Protein AF-A0A838P7T2-F1 (afdb_monomer)

Structure (mmCIF, N/CA/C/O backbone):
data_AF-A0A838P7T2-F1
#
_entry.id   AF-A0A838P7T2-F1
#
loop_
_atom_site.group_PDB
_atom_site.id
_atom_site.type_symbol
_atom_site.label_atom_id
_atom_site.label_alt_id
_atom_site.label_comp_id
_atom_site.label_asym_id
_atom_site.label_entity_id
_atom_site.label_seq_id
_atom_site.pdbx_PDB_ins_code
_atom_site.Cartn_x
_atom_site.Cartn_y
_atom_site.Cartn_z
_atom_site.occupancy
_atom_site.B_iso_or_equiv
_atom_site.auth_seq_id
_atom_site.auth_comp_id
_atom_site.auth_asym_id
_atom_site.auth_atom_id
_atom_site.pdbx_PDB_model_num
ATOM 1 N N . MET A 1 1 ? -11.109 10.311 3.856 1.00 86.31 1 MET A N 1
ATOM 2 C CA . MET A 1 1 ? -9.659 10.541 3.900 1.00 86.31 1 MET A CA 1
ATOM 3 C C . MET A 1 1 ? -8.937 9.260 3.540 1.00 86.31 1 MET A C 1
ATOM 5 O O . MET A 1 1 ? -9.199 8.249 4.190 1.00 86.31 1 MET A O 1
ATOM 9 N N . VAL A 1 2 ? -8.103 9.298 2.506 1.00 90.94 2 VAL A N 1
ATOM 10 C CA . VAL A 1 2 ? -7.195 8.206 2.121 1.00 90.94 2 VAL A CA 1
ATOM 11 C C . VAL A 1 2 ? -5.761 8.692 2.298 1.00 90.94 2 VAL A C 1
ATOM 13 O O . VAL A 1 2 ? -5.456 9.836 1.969 1.00 90.94 2 VAL A O 1
ATOM 16 N N . THR A 1 3 ? -4.888 7.842 2.831 1.00 93.88 3 THR A N 1
ATOM 17 C CA . THR A 1 3 ? -3.449 8.131 2.896 1.00 93.88 3 THR A CA 1
ATOM 18 C C . THR A 1 3 ? -2.740 7.322 1.831 1.00 93.88 3 THR A C 1
ATOM 20 O O . THR A 1 3 ? -2.894 6.110 1.779 1.00 93.88 3 THR A O 1
ATOM 23 N N . LEU A 1 4 ? -1.969 7.993 0.991 1.00 93.44 4 LEU A N 1
ATOM 24 C CA . LEU A 1 4 ? -1.147 7.405 -0.050 1.00 93.44 4 LEU A CA 1
ATOM 25 C C . LEU A 1 4 ? 0.302 7.539 0.393 1.00 93.44 4 LEU A C 1
ATOM 27 O O . LEU A 1 4 ? 0.759 8.644 0.673 1.00 93.44 4 LEU A O 1
ATOM 31 N N . TYR A 1 5 ? 1.010 6.428 0.464 1.00 94.56 5 TYR A N 1
ATOM 32 C CA . TYR A 1 5 ? 2.435 6.390 0.719 1.00 94.56 5 TYR A CA 1
ATOM 33 C C . TYR A 1 5 ? 3.159 5.867 -0.510 1.00 94.56 5 TYR A C 1
ATOM 35 O O . TYR A 1 5 ? 2.697 4.911 -1.132 1.00 94.56 5 TYR A O 1
ATOM 43 N N . SER A 1 6 ? 4.298 6.468 -0.830 1.00 93.88 6 SER A N 1
ATOM 44 C CA . SER A 1 6 ? 5.192 5.969 -1.869 1.00 93.88 6 SER A CA 1
ATOM 45 C C . SER A 1 6 ? 6.598 5.858 -1.307 1.00 93.88 6 SER A C 1
ATOM 47 O O . SER A 1 6 ? 7.163 6.868 -0.892 1.00 93.88 6 SER A O 1
ATOM 49 N N . ALA A 1 7 ? 7.158 4.647 -1.299 1.00 92.62 7 ALA A N 1
ATOM 50 C CA . ALA A 1 7 ? 8.561 4.444 -0.946 1.00 92.62 7 ALA A CA 1
ATOM 51 C C . ALA A 1 7 ? 9.490 5.069 -1.994 1.00 92.62 7 ALA A C 1
ATOM 53 O O . ALA A 1 7 ? 10.559 5.574 -1.658 1.00 92.62 7 ALA A O 1
ATOM 54 N N . GLU A 1 8 ? 9.062 5.079 -3.258 1.00 91.06 8 GLU A N 1
ATOM 55 C CA . GLU A 1 8 ? 9.809 5.673 -4.355 1.00 91.06 8 GLU A CA 1
ATOM 56 C C . GLU A 1 8 ? 9.132 6.950 -4.868 1.00 91.06 8 GLU A C 1
ATOM 58 O O . GLU A 1 8 ? 7.951 6.960 -5.232 1.00 91.06 8 GLU A O 1
ATOM 63 N N . THR A 1 9 ? 9.884 8.049 -4.936 1.00 86.25 9 THR A N 1
ATOM 64 C CA . THR A 1 9 ? 9.359 9.375 -5.304 1.00 86.25 9 THR A CA 1
ATOM 65 C C . THR A 1 9 ? 8.820 9.427 -6.736 1.00 86.25 9 THR A C 1
ATOM 67 O O . THR A 1 9 ? 7.852 10.139 -7.008 1.00 86.25 9 THR A O 1
ATOM 70 N N . HIS A 1 10 ? 9.360 8.617 -7.656 1.00 88.06 10 HIS A N 1
ATOM 71 C CA . HIS A 1 10 ? 8.894 8.553 -9.049 1.00 88.06 10 HIS A CA 1
ATOM 72 C C . HIS A 1 10 ? 7.486 7.972 -9.215 1.00 88.06 10 HIS A C 1
ATOM 74 O O . HIS A 1 10 ? 6.858 8.191 -10.253 1.00 88.06 10 HIS A O 1
ATOM 80 N N . ASN A 1 11 ? 6.964 7.258 -8.215 1.00 87.50 11 ASN A N 1
ATOM 81 C CA . ASN A 1 11 ? 5.617 6.687 -8.253 1.00 87.50 11 ASN A CA 1
ATOM 82 C C . ASN A 1 11 ? 4.540 7.679 -7.773 1.00 87.50 11 ASN A C 1
ATOM 84 O O . ASN A 1 11 ? 3.368 7.529 -8.128 1.00 87.50 11 ASN A O 1
ATOM 88 N N . VAL A 1 12 ? 4.918 8.752 -7.067 1.00 86.44 12 VAL A N 1
ATOM 89 C CA . VAL A 1 12 ? 3.982 9.757 -6.530 1.00 86.44 12 VAL A CA 1
ATOM 90 C C . VAL A 1 12 ? 3.085 10.389 -7.608 1.00 86.44 12 VAL A C 1
ATOM 92 O O . VAL A 1 12 ? 1.869 10.443 -7.394 1.00 86.44 12 VAL A O 1
ATOM 95 N N . PRO A 1 13 ? 3.593 10.836 -8.778 1.00 87.88 13 PRO A N 1
ATOM 96 C CA . PRO A 1 13 ? 2.736 11.401 -9.821 1.00 87.88 13 PRO A CA 1
ATOM 97 C C . PRO A 1 13 ? 1.721 10.391 -10.371 1.00 87.88 13 PRO A C 1
ATOM 99 O O . PRO A 1 13 ? 0.572 10.751 -10.622 1.00 87.88 13 PRO A O 1
ATOM 102 N N . LYS A 1 14 ? 2.116 9.117 -10.509 1.00 86.25 14 LYS A N 1
ATOM 103 C CA . LYS A 1 14 ? 1.231 8.044 -10.987 1.00 86.25 14 LYS A CA 1
ATOM 104 C C . LYS A 1 14 ? 0.118 7.756 -9.981 1.00 86.25 14 LYS A C 1
ATOM 106 O O . LYS A 1 14 ? -1.042 7.689 -10.369 1.00 86.25 14 LYS A O 1
ATOM 111 N N . LEU A 1 15 ? 0.451 7.671 -8.691 1.00 82.94 15 LEU A N 1
ATOM 112 C CA . LEU A 1 15 ? -0.534 7.486 -7.617 1.00 82.94 15 LEU A CA 1
ATOM 113 C C . LEU A 1 15 ? -1.517 8.660 -7.532 1.00 82.94 15 LEU A C 1
ATOM 115 O O . LEU A 1 15 ? -2.715 8.451 -7.354 1.00 82.94 15 LEU A O 1
ATOM 119 N N . ARG A 1 16 ? -1.027 9.897 -7.707 1.00 83.75 16 ARG A N 1
ATOM 120 C CA . ARG A 1 16 ? -1.873 11.102 -7.782 1.00 83.75 16 ARG A CA 1
ATOM 121 C C . ARG A 1 16 ? -2.872 11.022 -8.931 1.00 83.75 16 ARG A C 1
ATOM 123 O O . ARG A 1 16 ? -4.042 11.334 -8.730 1.00 83.75 16 ARG A O 1
ATOM 130 N N . ALA A 1 17 ? -2.403 10.618 -10.109 1.00 85.50 17 ALA A N 1
ATOM 131 C CA . ALA A 1 17 ? -3.220 10.525 -11.313 1.00 85.50 17 ALA A CA 1
ATOM 132 C C . ALA A 1 17 ? -4.225 9.363 -11.271 1.00 85.50 17 ALA A C 1
ATOM 134 O O . ALA A 1 17 ? -5.304 9.484 -11.838 1.00 85.50 17 ALA A O 1
ATOM 135 N N . ALA A 1 18 ? -3.894 8.259 -10.594 1.00 82.56 18 ALA A N 1
ATOM 136 C CA . ALA A 1 18 ? -4.748 7.074 -10.514 1.00 82.56 18 ALA A CA 1
ATOM 137 C C . ALA A 1 18 ? -5.987 7.264 -9.620 1.00 82.56 18 ALA A C 1
ATOM 139 O O . ALA A 1 18 ? -6.958 6.524 -9.756 1.00 82.56 18 ALA A O 1
ATOM 140 N N . LEU A 1 19 ? -5.967 8.242 -8.707 1.00 80.88 19 LEU A N 1
ATOM 141 C CA . LEU A 1 19 ? -7.044 8.482 -7.741 1.00 80.88 19 LEU A CA 1
ATOM 142 C C . LEU A 1 19 ? -7.546 9.934 -7.801 1.00 80.88 19 LEU A C 1
ATOM 144 O O . LEU A 1 19 ? -7.464 10.638 -6.790 1.00 80.88 19 LEU A O 1
ATOM 148 N N . PRO A 1 20 ? -8.045 10.421 -8.953 1.00 78.94 20 PRO A N 1
ATOM 149 C CA . PRO A 1 20 ? -8.405 11.827 -9.131 1.00 78.94 20 PRO A CA 1
ATOM 150 C C . PRO A 1 20 ? -9.544 12.254 -8.195 1.00 78.94 20 PRO A C 1
ATOM 152 O O . PRO A 1 20 ? -9.407 13.275 -7.526 1.00 78.94 20 PRO A O 1
ATOM 155 N N . ASP A 1 21 ? -10.571 11.415 -8.040 1.00 84.50 21 ASP A N 1
ATOM 156 C CA . ASP A 1 21 ? -11.822 11.745 -7.332 1.00 84.50 21 ASP A CA 1
ATOM 157 C C . ASP A 1 21 ? -11.814 11.412 -5.830 1.00 84.50 21 ASP A C 1
ATOM 159 O O . ASP A 1 21 ? -12.802 11.608 -5.119 1.00 84.50 21 ASP A O 1
ATOM 163 N N . VAL A 1 22 ? -10.708 10.867 -5.319 1.00 78.44 22 VAL A N 1
ATOM 164 C CA . VAL A 1 22 ? -10.593 10.506 -3.905 1.00 78.44 22 VAL A CA 1
ATOM 165 C C . VAL A 1 22 ? -10.103 11.711 -3.118 1.00 78.44 22 VAL A C 1
ATOM 167 O O . VAL A 1 22 ? -8.902 11.969 -3.082 1.00 78.44 22 VAL A O 1
ATOM 170 N N . ASP A 1 23 ? -11.022 12.397 -2.436 1.00 75.81 23 ASP A N 1
ATOM 171 C CA . ASP A 1 23 ? -10.697 13.460 -1.486 1.00 75.81 23 ASP A CA 1
ATOM 172 C C . ASP A 1 23 ? -11.412 13.310 -0.126 1.00 75.81 23 ASP A C 1
ATOM 174 O O . ASP A 1 23 ? -12.530 12.794 -0.038 1.00 75.81 23 ASP A O 1
ATOM 178 N N . PRO A 1 24 ? -10.769 13.727 0.984 1.00 71.00 24 PRO A N 1
ATOM 179 C CA . PRO A 1 24 ? -9.395 14.237 1.047 1.00 71.00 24 PRO A CA 1
ATOM 180 C C . PRO A 1 24 ? -8.352 13.110 0.905 1.00 71.00 24 PRO A C 1
ATOM 182 O O . PRO A 1 24 ? -8.516 12.045 1.513 1.00 71.00 24 PRO A O 1
ATOM 185 N N . LYS A 1 25 ? -7.270 13.344 0.149 1.00 82.00 25 LYS A N 1
ATOM 186 C CA . LYS A 1 25 ? -6.098 12.449 0.085 1.00 82.00 25 LYS A CA 1
ATOM 187 C C . LYS A 1 25 ? -4.849 13.105 0.674 1.00 82.00 25 LYS A C 1
ATOM 189 O O . LYS A 1 25 ? -4.538 14.253 0.374 1.00 82.00 25 LYS A O 1
ATOM 194 N N . ILE A 1 26 ? -4.123 12.367 1.506 1.00 88.81 26 ILE A N 1
ATOM 195 C CA . ILE A 1 26 ? -2.811 12.774 2.022 1.00 88.81 26 ILE A CA 1
ATOM 196 C C . ILE A 1 26 ? -1.766 11.954 1.293 1.00 88.81 26 ILE A C 1
ATOM 198 O O . ILE A 1 26 ? -1.875 10.733 1.264 1.00 88.81 26 ILE A O 1
ATOM 202 N N . ILE A 1 27 ? -0.761 12.611 0.726 1.00 87.75 27 ILE A N 1
ATOM 203 C CA . ILE A 1 27 ? 0.342 11.941 0.042 1.00 87.75 27 ILE A CA 1
ATOM 204 C C . ILE A 1 27 ? 1.591 12.118 0.884 1.00 87.75 27 ILE A C 1
ATOM 206 O O . ILE A 1 27 ? 2.027 13.239 1.131 1.00 87.75 27 ILE A O 1
ATOM 210 N N . ALA A 1 28 ? 2.108 10.992 1.348 1.00 89.06 28 ALA A N 1
ATOM 211 C CA . ALA A 1 28 ? 3.245 10.880 2.228 1.00 89.06 28 ALA A CA 1
ATOM 212 C C . ALA A 1 28 ? 4.420 10.262 1.467 1.00 89.06 28 ALA A C 1
ATOM 214 O O . ALA A 1 28 ? 4.315 9.167 0.917 1.00 89.06 28 ALA A O 1
ATOM 215 N N . GLU A 1 29 ? 5.545 10.963 1.464 1.00 88.75 29 GLU A N 1
ATOM 216 C CA . GLU A 1 29 ? 6.837 10.430 1.011 1.00 88.75 29 GLU A CA 1
ATOM 217 C C . GLU A 1 29 ? 7.671 9.946 2.210 1.00 88.75 29 GLU A C 1
ATOM 219 O O . GLU A 1 29 ? 8.504 9.053 2.087 1.00 88.75 29 GLU A O 1
ATOM 224 N N . ASP A 1 30 ? 7.373 10.465 3.406 1.00 91.38 30 ASP A N 1
ATOM 225 C CA . ASP A 1 30 ? 7.892 9.971 4.677 1.00 91.38 30 ASP A CA 1
ATOM 226 C C . ASP A 1 30 ? 6.834 9.118 5.389 1.00 91.38 30 ASP A C 1
ATOM 228 O O . ASP A 1 30 ? 5.689 9.531 5.597 1.00 91.38 30 ASP A O 1
ATOM 232 N N . TRP A 1 31 ? 7.239 7.922 5.806 1.00 94.06 31 TRP A N 1
ATOM 233 C CA . TRP A 1 31 ? 6.401 7.006 6.567 1.00 94.06 31 TRP A CA 1
ATOM 234 C C . TRP A 1 31 ? 5.931 7.592 7.906 1.00 94.06 31 TRP A C 1
ATOM 236 O O . TRP A 1 31 ? 4.847 7.245 8.368 1.00 94.06 31 TRP A O 1
ATOM 246 N N . SER A 1 32 ? 6.689 8.507 8.521 1.00 93.88 32 SER A N 1
ATOM 247 C CA . SER A 1 32 ? 6.276 9.164 9.773 1.00 93.88 32 SER A CA 1
ATOM 248 C C . SER A 1 32 ? 4.911 9.861 9.645 1.00 93.88 32 SER A C 1
ATOM 250 O O . SER A 1 32 ? 4.089 9.821 10.563 1.00 93.88 32 SER A O 1
ATOM 252 N N . VAL A 1 33 ? 4.613 10.411 8.462 1.00 94.12 33 VAL A N 1
ATOM 253 C CA . VAL A 1 33 ? 3.317 11.021 8.153 1.00 94.12 33 VAL A CA 1
ATOM 254 C C . VAL A 1 33 ? 2.221 9.960 8.173 1.00 94.12 33 VAL A C 1
ATOM 256 O O . VAL A 1 33 ? 1.175 10.178 8.779 1.00 94.12 33 VAL A O 1
ATOM 259 N N . VAL A 1 34 ? 2.464 8.790 7.577 1.00 94.44 34 VAL A N 1
ATOM 260 C CA . VAL A 1 34 ? 1.522 7.656 7.572 1.00 94.44 34 VAL A CA 1
ATOM 261 C C . VAL A 1 34 ? 1.232 7.180 8.990 1.00 94.44 34 VAL A C 1
ATOM 263 O O . VAL A 1 34 ? 0.077 6.929 9.323 1.00 94.44 34 VAL A O 1
ATOM 266 N N . GLU A 1 35 ? 2.247 7.097 9.847 1.00 94.94 35 GLU A N 1
ATOM 267 C CA . GLU A 1 35 ? 2.063 6.707 11.250 1.00 94.94 35 GLU A CA 1
ATOM 268 C C . GLU A 1 35 ? 1.188 7.700 12.011 1.00 94.94 35 GLU A C 1
ATOM 270 O O . GLU A 1 35 ? 0.400 7.291 12.865 1.00 94.94 35 GLU A O 1
ATOM 275 N N . HIS A 1 36 ? 1.291 8.984 11.670 1.00 94.69 36 HIS A N 1
ATOM 276 C CA . HIS A 1 36 ? 0.504 10.040 12.287 1.00 94.69 36 HIS A CA 1
ATOM 277 C C . HIS A 1 36 ? -0.949 10.072 11.783 1.00 94.69 36 HIS A C 1
ATOM 279 O O . HIS A 1 36 ? -1.880 10.084 12.588 1.00 94.69 36 HIS A O 1
ATOM 285 N N . VAL A 1 37 ? -1.166 10.066 10.461 1.00 94.31 37 VAL A N 1
ATOM 286 C CA . VAL A 1 37 ? -2.503 10.285 9.865 1.00 94.31 37 VAL A CA 1
ATOM 287 C C . VAL A 1 37 ? -3.247 8.991 9.527 1.00 94.31 37 VAL A C 1
ATOM 289 O O . VAL A 1 37 ? -4.478 8.960 9.509 1.00 94.31 37 VAL A O 1
ATOM 292 N N . GLY A 1 38 ? -2.521 7.899 9.286 1.00 91.81 38 GLY A N 1
ATOM 293 C CA . GLY A 1 38 ? -3.062 6.595 8.900 1.00 91.81 38 GLY A CA 1
ATOM 294 C C . GLY A 1 38 ? -4.115 6.035 9.865 1.00 91.81 38 GLY A C 1
ATOM 295 O O . GLY A 1 38 ? -5.133 5.526 9.389 1.00 91.81 38 GLY A O 1
ATOM 296 N N . PRO A 1 39 ? -3.978 6.176 11.201 1.00 93.50 39 PRO A N 1
ATOM 297 C CA . PRO A 1 39 ? -5.003 5.736 12.150 1.00 93.50 39 PRO A CA 1
ATOM 298 C C . PRO A 1 39 ? -6.358 6.442 11.997 1.00 93.50 39 PRO A C 1
ATOM 300 O O . PRO A 1 39 ? -7.361 5.938 12.507 1.00 93.50 39 PRO A O 1
ATOM 303 N N . GLN A 1 40 ? -6.413 7.585 11.311 1.00 92.56 40 GLN A N 1
ATOM 304 C CA . GLN A 1 40 ? -7.638 8.340 11.025 1.00 92.56 40 GLN A CA 1
ATOM 305 C C . GLN A 1 40 ? -8.150 8.117 9.593 1.00 92.56 40 GLN A C 1
ATOM 307 O O . GLN A 1 40 ? -9.280 8.488 9.266 1.00 92.56 40 GLN A O 1
ATOM 312 N N . SER A 1 41 ? -7.341 7.498 8.736 1.00 92.44 41 SER A N 1
ATOM 313 C CA . SER A 1 41 ? -7.687 7.245 7.343 1.00 92.44 41 SER A CA 1
ATOM 314 C C . SER A 1 41 ? -8.678 6.097 7.195 1.00 92.44 41 SER A C 1
ATOM 316 O O . SER A 1 41 ? -8.677 5.120 7.945 1.00 92.44 41 SER A O 1
ATOM 318 N N . ARG A 1 42 ? -9.551 6.220 6.191 1.00 91.50 42 ARG A N 1
ATOM 319 C CA . ARG A 1 42 ? -10.493 5.157 5.815 1.00 91.50 42 ARG A CA 1
ATOM 320 C C . ARG A 1 42 ? -9.784 4.007 5.114 1.00 91.50 42 ARG A C 1
ATOM 322 O O . ARG A 1 42 ? -10.229 2.877 5.233 1.00 91.50 42 ARG A O 1
ATOM 329 N N . CYS A 1 43 ? -8.714 4.319 4.390 1.00 91.62 43 CYS A N 1
ATOM 330 C CA . CYS A 1 43 ? -7.860 3.379 3.686 1.00 91.62 43 CYS A CA 1
ATOM 331 C C . CYS A 1 43 ? -6.459 3.980 3.566 1.00 91.62 43 CYS A C 1
ATOM 333 O O . CYS A 1 43 ? -6.306 5.207 3.491 1.00 91.62 43 CYS A O 1
ATOM 335 N N . ILE A 1 44 ? -5.456 3.114 3.574 1.00 94.25 44 ILE A N 1
ATOM 336 C CA . ILE A 1 44 ? -4.063 3.472 3.347 1.00 94.25 44 ILE A CA 1
ATOM 337 C C . ILE A 1 44 ? -3.602 2.696 2.117 1.00 94.25 44 ILE A C 1
ATOM 339 O O . ILE A 1 44 ? -3.746 1.481 2.065 1.00 94.25 44 ILE A O 1
ATOM 343 N N . VAL A 1 45 ? -3.050 3.388 1.132 1.00 93.81 45 VAL A N 1
ATOM 344 C CA . VAL A 1 45 ? -2.423 2.769 -0.035 1.00 93.81 45 VAL A CA 1
ATOM 345 C C . VAL A 1 45 ? -0.926 2.956 0.110 1.00 93.81 45 VAL A C 1
ATOM 347 O O . VAL A 1 45 ? -0.461 4.075 0.309 1.00 93.81 45 VAL A O 1
ATOM 350 N N . VAL A 1 46 ? -0.176 1.869 0.037 1.00 94.75 46 VAL A N 1
ATOM 351 C CA . VAL A 1 46 ? 1.275 1.852 0.202 1.00 94.75 46 VAL A CA 1
ATOM 352 C C . VAL A 1 46 ? 1.881 1.344 -1.091 1.00 94.75 46 VAL A C 1
ATOM 354 O O . VAL A 1 46 ? 1.669 0.196 -1.450 1.00 94.75 46 VAL A O 1
ATOM 357 N N . SER A 1 47 ? 2.624 2.194 -1.790 1.00 94.81 47 SER A N 1
ATOM 358 C CA . SER A 1 47 ? 3.381 1.819 -2.980 1.00 94.81 47 SER A CA 1
ATOM 359 C C . SER A 1 47 ? 4.818 1.498 -2.604 1.00 94.81 47 SER A C 1
ATOM 361 O O . SER A 1 47 ? 5.513 2.351 -2.048 1.00 94.81 47 SER A O 1
ATOM 363 N N . ILE A 1 48 ? 5.247 0.275 -2.907 1.00 94.38 48 ILE A N 1
ATOM 364 C CA . ILE A 1 48 ? 6.620 -0.203 -2.725 1.00 94.38 48 ILE A CA 1
ATOM 365 C C . ILE A 1 48 ? 6.977 -1.056 -3.941 1.00 94.38 48 ILE A C 1
ATOM 367 O O . ILE A 1 48 ? 6.378 -2.111 -4.153 1.00 94.38 48 ILE A O 1
ATOM 371 N N . GLU A 1 49 ? 7.958 -0.633 -4.733 1.00 93.94 49 G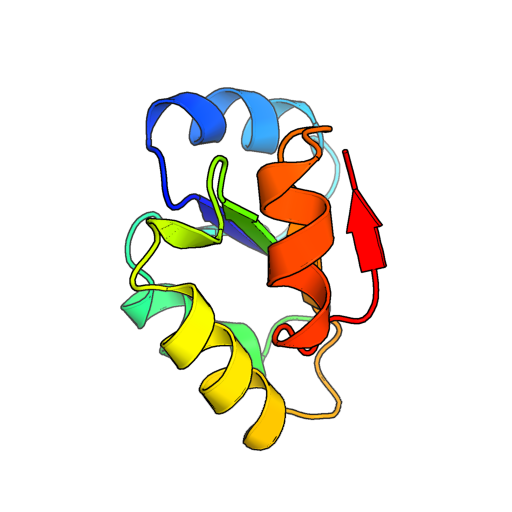LU A N 1
ATOM 372 C CA . GLU A 1 49 ? 8.315 -1.341 -5.967 1.00 93.94 49 GLU A CA 1
ATOM 373 C C . GLU A 1 49 ? 8.977 -2.695 -5.674 1.00 93.94 49 GLU A C 1
ATOM 375 O O . GLU A 1 49 ? 8.629 -3.696 -6.303 1.00 93.94 49 GLU A O 1
ATOM 380 N N . TRP A 1 50 ? 9.869 -2.737 -4.678 1.00 93.56 50 TRP A N 1
ATOM 381 C CA . TRP A 1 50 ? 10.642 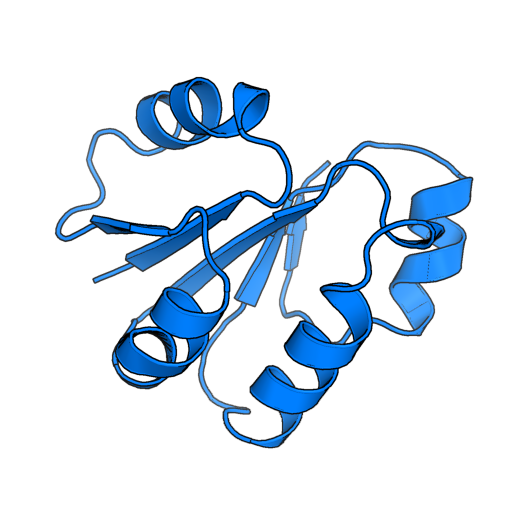-3.925 -4.303 1.00 93.56 50 TRP A CA 1
ATOM 382 C C . TRP A 1 50 ? 10.547 -4.204 -2.804 1.00 93.56 50 TRP A C 1
ATOM 384 O O . TRP A 1 50 ? 11.192 -3.550 -1.982 1.00 93.56 50 TRP A O 1
ATOM 394 N N . LEU A 1 51 ? 9.744 -5.203 -2.432 1.00 93.00 51 LEU A N 1
ATOM 395 C CA . LEU A 1 51 ? 9.433 -5.501 -1.031 1.00 93.00 51 LEU A CA 1
ATOM 396 C C . LEU A 1 51 ? 10.664 -5.960 -0.246 1.00 93.00 51 LEU A C 1
ATOM 398 O O . LEU A 1 51 ? 10.883 -5.514 0.876 1.00 93.00 51 LEU A O 1
ATOM 402 N N . HIS A 1 52 ? 11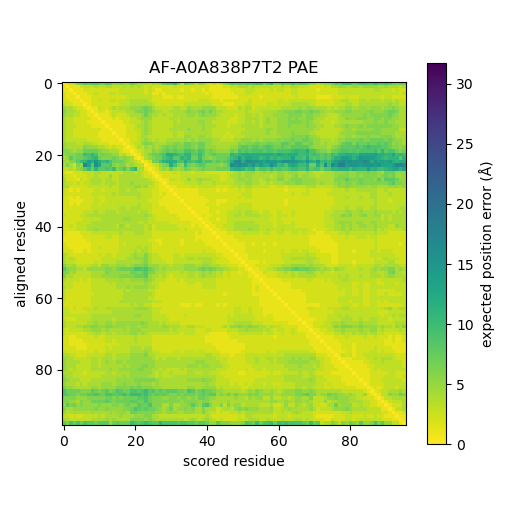.493 -6.818 -0.841 1.00 89.25 52 HIS A N 1
ATOM 403 C CA . HIS A 1 52 ? 12.670 -7.387 -0.179 1.00 89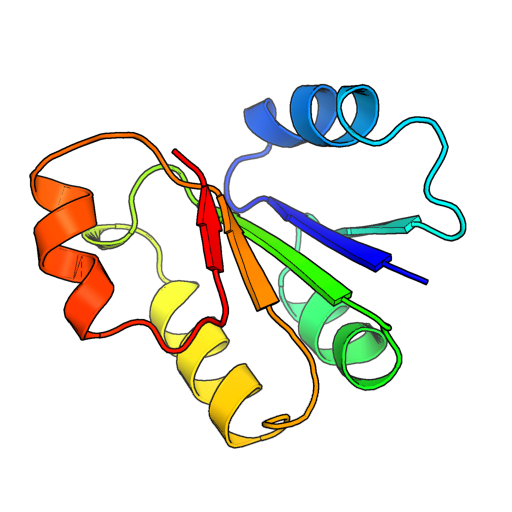.25 52 HIS A CA 1
ATOM 404 C C . HIS A 1 52 ? 13.741 -6.338 0.170 1.00 89.25 52 HIS A C 1
ATOM 406 O O . HIS A 1 52 ? 14.505 -6.532 1.112 1.00 89.25 52 HIS A O 1
ATOM 412 N N . ALA A 1 53 ? 13.802 -5.238 -0.585 1.00 88.38 53 ALA A N 1
ATOM 413 C CA . ALA A 1 53 ? 14.786 -4.174 -0.408 1.00 88.38 53 ALA A CA 1
ATOM 414 C C . ALA A 1 53 ? 14.254 -3.006 0.437 1.00 88.38 53 ALA A C 1
ATOM 416 O O . ALA A 1 53 ? 15.026 -2.134 0.840 1.00 88.38 53 ALA A O 1
ATOM 417 N N . SER A 1 54 ? 12.944 -2.961 0.701 1.00 90.31 54 SER A N 1
ATOM 418 C CA . SER A 1 54 ? 12.320 -1.811 1.344 1.00 90.31 54 SER A CA 1
ATOM 419 C C . SER A 1 54 ? 12.308 -1.945 2.872 1.00 90.31 54 SER A C 1
ATOM 421 O O . SER A 1 54 ? 11.635 -2.828 3.414 1.00 90.31 54 SER A O 1
ATOM 423 N N . PRO A 1 55 ? 12.951 -1.021 3.614 1.00 87.88 55 PRO A N 1
ATOM 424 C CA . PRO A 1 55 ? 12.916 -1.024 5.080 1.00 87.88 55 PRO A CA 1
ATOM 425 C C . PRO A 1 55 ? 11.511 -0.736 5.636 1.00 87.88 55 PRO A C 1
ATOM 427 O O . PRO A 1 55 ? 11.246 -0.930 6.824 1.00 87.88 55 PRO A O 1
ATOM 430 N N . ILE A 1 56 ? 10.591 -0.274 4.786 1.00 91.75 56 ILE A N 1
ATOM 431 C CA . ILE A 1 56 ? 9.223 0.072 5.163 1.00 91.75 56 ILE A CA 1
ATOM 432 C C . ILE A 1 56 ? 8.374 -1.164 5.433 1.00 91.75 56 ILE A C 1
ATOM 434 O O . ILE A 1 56 ? 7.446 -1.078 6.230 1.00 91.75 56 ILE A O 1
ATOM 438 N N . VAL A 1 57 ? 8.701 -2.324 4.858 1.00 91.62 57 VAL A N 1
ATOM 439 C CA . VAL A 1 57 ? 7.894 -3.543 5.028 1.00 91.62 57 VAL A CA 1
ATOM 440 C C . VAL A 1 57 ? 7.744 -3.926 6.505 1.00 91.62 57 VAL A C 1
ATOM 442 O O . VAL A 1 57 ? 6.635 -4.196 6.968 1.00 91.62 57 VAL A O 1
ATOM 445 N N . ALA A 1 58 ? 8.827 -3.854 7.283 1.00 90.06 58 ALA A N 1
ATOM 446 C CA . ALA A 1 58 ? 8.778 -4.126 8.719 1.00 90.06 58 ALA A CA 1
ATOM 447 C C . ALA A 1 58 ? 7.878 -3.124 9.470 1.00 90.06 58 ALA A C 1
ATOM 449 O O . ALA A 1 58 ? 7.054 -3.522 10.300 1.00 90.06 58 ALA A O 1
ATOM 450 N N . ARG A 1 59 ? 7.990 -1.830 9.136 1.00 93.12 59 ARG A N 1
ATOM 451 C CA . ARG A 1 59 ? 7.182 -0.755 9.737 1.00 93.12 59 ARG A CA 1
ATOM 452 C C . ARG A 1 59 ? 5.708 -0.873 9.361 1.00 93.12 59 ARG A C 1
ATOM 454 O O . ARG A 1 59 ? 4.849 -0.664 10.211 1.00 93.12 59 ARG A O 1
ATOM 461 N N . LEU A 1 60 ? 5.411 -1.264 8.124 1.00 93.12 60 LEU A N 1
ATOM 462 C CA . LEU A 1 60 ? 4.064 -1.553 7.642 1.00 93.12 60 LEU A CA 1
ATOM 463 C C . LEU A 1 60 ? 3.430 -2.692 8.449 1.00 93.12 60 LEU A C 1
ATOM 465 O O . LEU A 1 60 ? 2.336 -2.526 8.992 1.00 93.12 60 LEU A O 1
ATOM 469 N N . SER A 1 61 ? 4.134 -3.814 8.607 1.00 91.12 61 SER A N 1
ATOM 470 C CA . SER A 1 61 ? 3.645 -4.952 9.393 1.00 91.12 61 SER A CA 1
ATOM 471 C C . SER A 1 61 ? 3.452 -4.603 10.876 1.00 91.12 61 SER A C 1
ATOM 473 O O . SER A 1 61 ? 2.511 -5.075 11.517 1.00 91.12 61 SER A O 1
ATOM 475 N N . GLU A 1 62 ? 4.300 -3.754 11.460 1.00 92.50 62 GLU A N 1
ATOM 476 C CA . GLU A 1 62 ? 4.093 -3.234 12.817 1.00 92.50 62 GLU A CA 1
ATOM 477 C C . GLU A 1 62 ? 2.896 -2.280 12.914 1.00 92.50 62 GLU A C 1
ATOM 479 O O . GLU A 1 62 ? 2.060 -2.415 13.812 1.00 92.50 62 GLU A O 1
ATOM 484 N N . PHE A 1 63 ? 2.777 -1.335 11.982 1.00 93.25 63 PHE A N 1
ATOM 485 C CA . PHE A 1 63 ? 1.655 -0.408 11.914 1.00 93.25 63 PHE A CA 1
ATOM 486 C C . PHE A 1 63 ? 0.322 -1.160 11.842 1.00 93.25 63 PHE A C 1
ATOM 488 O O . PHE A 1 63 ? -0.617 -0.819 12.562 1.00 93.25 63 PHE A O 1
ATOM 495 N N . ARG A 1 64 ? 0.258 -2.220 11.032 1.00 92.69 64 ARG A N 1
ATOM 496 C CA . ARG A 1 64 ? -0.915 -3.090 10.872 1.00 92.69 64 ARG A CA 1
ATOM 497 C C . ARG A 1 64 ? -1.284 -3.836 12.141 1.00 92.69 64 ARG A C 1
ATOM 499 O O . ARG A 1 64 ? -2.454 -3.849 12.512 1.00 92.69 64 ARG A O 1
ATOM 506 N N . ARG A 1 65 ? -0.295 -4.372 12.860 1.00 92.06 65 ARG A N 1
ATOM 507 C CA . ARG A 1 65 ? -0.517 -4.984 14.180 1.00 92.06 65 ARG A CA 1
ATOM 508 C C . ARG A 1 65 ? -1.121 -3.993 15.178 1.00 92.06 65 ARG A C 1
ATOM 510 O O . ARG A 1 65 ? -2.004 -4.371 15.941 1.00 92.06 65 ARG A O 1
ATOM 517 N N . ARG A 1 66 ? -0.690 -2.726 15.150 1.00 94.00 66 ARG A N 1
ATOM 518 C CA . ARG A 1 66 ? -1.239 -1.656 16.007 1.00 94.00 66 ARG A CA 1
ATOM 519 C C . ARG A 1 66 ? -2.600 -1.130 15.533 1.00 94.00 66 ARG A C 1
ATOM 521 O O . ARG A 1 66 ? -3.380 -0.653 16.351 1.00 94.00 66 ARG A O 1
ATOM 528 N N . ASN A 1 67 ? -2.900 -1.227 14.238 1.00 93.06 67 ASN A N 1
ATOM 529 C CA . ASN A 1 67 ? -4.096 -0.661 13.610 1.00 93.06 67 ASN A CA 1
ATOM 530 C C . ASN A 1 67 ? -4.875 -1.704 12.780 1.00 93.06 67 ASN A C 1
ATOM 532 O O . ASN A 1 67 ? -5.122 -1.478 11.593 1.00 93.06 67 ASN A O 1
ATOM 536 N N . PRO A 1 68 ? -5.330 -2.824 13.374 1.00 91.44 68 PRO A N 1
ATOM 537 C CA . PRO A 1 68 ? -5.865 -3.963 12.619 1.00 91.44 68 PRO A CA 1
ATOM 538 C C . PRO A 1 68 ? -7.133 -3.640 11.815 1.00 91.44 68 PRO A C 1
ATOM 540 O O . PRO A 1 68 ? -7.424 -4.292 10.821 1.00 91.44 68 PRO A O 1
ATOM 543 N N . ARG A 1 69 ? -7.891 -2.610 12.216 1.00 91.12 69 ARG A N 1
ATOM 544 C CA . ARG A 1 69 ? -9.140 -2.190 11.551 1.00 91.12 69 ARG A CA 1
ATOM 545 C C . ARG A 1 69 ? -8.936 -1.188 10.409 1.00 91.12 69 ARG A C 1
ATOM 547 O O . ARG A 1 69 ? -9.922 -0.688 9.872 1.00 91.12 69 ARG A O 1
ATOM 554 N N . ARG A 1 70 ? -7.693 -0.810 10.095 1.00 91.12 70 ARG A N 1
ATOM 555 C CA . ARG A 1 70 ? -7.393 0.168 9.038 1.00 91.12 70 ARG A CA 1
ATOM 556 C C . ARG A 1 70 ? -6.976 -0.564 7.772 1.00 91.12 70 ARG A C 1
ATOM 558 O O . ARG A 1 70 ? -5.866 -1.088 7.776 1.00 91.12 70 ARG A O 1
ATOM 565 N N . PRO A 1 71 ? -7.821 -0.611 6.728 1.00 92.81 71 PRO A N 1
ATOM 566 C CA . PRO A 1 71 ? -7.496 -1.375 5.541 1.00 92.81 71 PRO A CA 1
ATOM 567 C C . PRO A 1 71 ? -6.287 -0.763 4.843 1.00 92.81 71 PRO A C 1
ATOM 569 O O . PRO A 1 71 ? -6.220 0.459 4.652 1.00 92.81 71 PRO A O 1
ATOM 572 N N . VAL A 1 72 ? -5.342 -1.621 4.484 1.00 94.94 72 VAL A N 1
ATOM 573 C CA . VAL A 1 72 ? -4.127 -1.266 3.772 1.00 94.94 72 VAL A CA 1
ATOM 574 C C . VAL A 1 72 ? -4.051 -2.038 2.468 1.00 94.94 72 VAL A C 1
ATOM 576 O O . VAL A 1 72 ? -4.113 -3.264 2.450 1.00 94.94 72 VAL A O 1
ATOM 579 N N . VAL A 1 73 ? -3.892 -1.289 1.384 1.00 94.19 73 VAL A N 1
ATOM 580 C CA . VAL A 1 73 ? -3.661 -1.806 0.039 1.00 94.19 73 VAL A CA 1
ATOM 581 C C . VAL A 1 73 ? -2.186 -1.629 -0.283 1.00 94.19 73 VAL A C 1
ATOM 583 O O . VAL A 1 73 ? -1.662 -0.517 -0.202 1.00 94.19 73 VAL A O 1
ATOM 586 N N . LEU A 1 74 ? -1.514 -2.714 -0.645 1.00 95.19 74 LEU A N 1
ATOM 587 C CA . LEU A 1 74 ? -0.141 -2.687 -1.126 1.00 95.19 74 LEU A CA 1
ATOM 588 C C . LEU A 1 74 ? -0.142 -2.628 -2.650 1.00 95.19 74 LEU A C 1
ATOM 590 O O . LEU A 1 74 ? -0.654 -3.528 -3.305 1.00 95.19 74 LEU A O 1
ATOM 594 N N . VAL A 1 75 ? 0.466 -1.594 -3.211 1.00 94.06 75 VAL A N 1
ATOM 595 C CA . VAL A 1 75 ? 0.780 -1.507 -4.635 1.00 94.06 75 VAL A CA 1
ATOM 596 C C . VAL A 1 75 ? 2.243 -1.887 -4.792 1.00 94.06 75 VAL A C 1
ATOM 598 O O . VAL A 1 75 ? 3.121 -1.272 -4.186 1.00 94.06 75 VAL A O 1
ATOM 601 N N . THR A 1 76 ? 2.514 -2.922 -5.572 1.00 94.62 76 THR A N 1
ATOM 602 C CA . THR A 1 76 ? 3.875 -3.392 -5.822 1.00 94.62 76 THR A CA 1
ATOM 603 C C . THR A 1 76 ? 4.024 -3.837 -7.266 1.00 94.62 76 THR A C 1
ATOM 605 O O . THR A 1 76 ? 3.074 -3.791 -8.035 1.00 94.62 76 THR A O 1
ATOM 608 N N . ARG A 1 77 ? 5.229 -4.224 -7.671 1.00 93.38 77 ARG A N 1
ATOM 609 C CA . ARG A 1 77 ? 5.485 -4.700 -9.029 1.00 93.38 77 ARG A CA 1
ATOM 610 C C . ARG A 1 77 ? 5.159 -6.187 -9.152 1.00 93.38 77 ARG A C 1
ATOM 612 O O . ARG A 1 77 ? 5.568 -6.961 -8.282 1.00 93.38 77 ARG A O 1
ATOM 619 N N . LEU A 1 78 ? 4.519 -6.593 -10.257 1.00 93.56 78 LEU A N 1
ATOM 620 C CA . LEU A 1 78 ? 4.388 -8.005 -10.649 1.00 93.56 78 LEU A CA 1
ATOM 621 C C . LEU A 1 78 ? 5.756 -8.635 -10.912 1.00 93.56 78 LEU A C 1
ATOM 623 O O . LEU A 1 78 ? 6.284 -8.572 -12.021 1.00 93.56 78 LEU A O 1
ATOM 627 N N . ASP A 1 79 ? 6.322 -9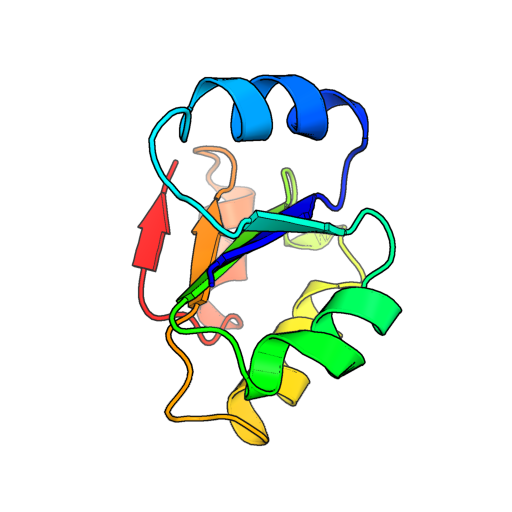.235 -9.870 1.00 94.69 79 ASP A N 1
ATOM 628 C CA . ASP A 1 79 ? 7.627 -9.877 -9.912 1.00 94.69 79 ASP A CA 1
ATOM 629 C C . ASP A 1 79 ? 7.690 -11.095 -8.963 1.00 94.69 79 ASP A C 1
ATOM 631 O O . ASP A 1 79 ? 7.164 -11.030 -7.842 1.00 94.69 79 ASP A O 1
ATOM 635 N N . PRO A 1 80 ? 8.330 -12.213 -9.369 1.00 92.94 80 PRO A N 1
ATOM 636 C CA . PRO A 1 80 ? 8.487 -13.395 -8.523 1.00 92.94 80 PRO A CA 1
ATOM 637 C C . PRO A 1 80 ? 9.175 -13.139 -7.176 1.00 92.94 80 PRO A C 1
ATOM 639 O O . PRO A 1 80 ? 8.862 -13.823 -6.200 1.00 92.94 80 PRO A O 1
ATOM 642 N N . GLU A 1 81 ? 10.111 -12.194 -7.089 1.00 91.88 81 GLU A N 1
ATOM 643 C CA . GLU A 1 81 ? 10.775 -11.861 -5.827 1.00 91.88 81 GLU A CA 1
ATOM 644 C C . GLU A 1 81 ? 9.816 -11.175 -4.856 1.00 91.88 81 GLU A C 1
ATOM 646 O O . GLU A 1 81 ? 9.737 -11.574 -3.693 1.00 91.88 81 GLU A O 1
ATOM 651 N N . ASN A 1 82 ? 9.008 -10.230 -5.343 1.00 93.31 82 ASN A N 1
ATOM 652 C CA . ASN A 1 82 ? 7.952 -9.613 -4.542 1.00 93.31 82 ASN A CA 1
ATOM 653 C C . ASN A 1 82 ? 6.931 -10.653 -4.077 1.00 93.31 82 ASN A C 1
ATOM 655 O O . ASN A 1 82 ? 6.587 -10.685 -2.897 1.00 93.31 82 ASN A O 1
ATOM 659 N N . ALA A 1 83 ? 6.514 -11.565 -4.962 1.00 90.94 83 ALA A N 1
ATOM 660 C CA . ALA A 1 83 ? 5.585 -12.636 -4.606 1.00 90.94 83 ALA A CA 1
ATOM 661 C C . ALA A 1 83 ? 6.101 -13.506 -3.446 1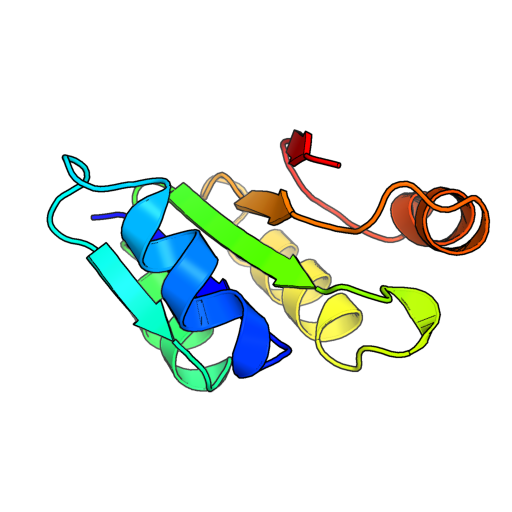.00 90.94 83 ALA A C 1
ATOM 663 O O . ALA A 1 83 ? 5.334 -13.870 -2.555 1.00 90.94 83 ALA A O 1
ATOM 664 N N . ARG A 1 84 ? 7.409 -13.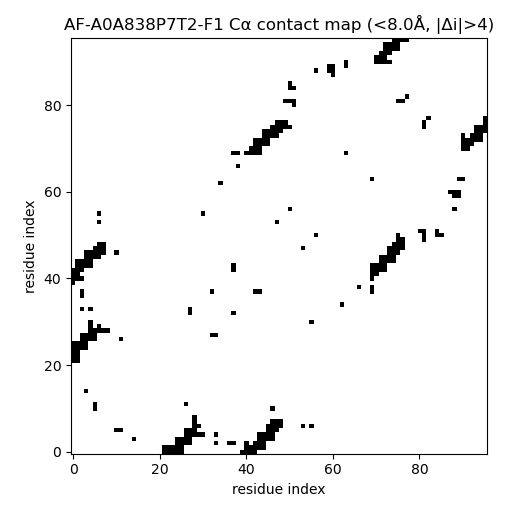801 -3.408 1.00 91.56 84 ARG A N 1
ATOM 665 C CA . ARG A 1 84 ? 8.030 -14.540 -2.294 1.00 91.56 84 ARG A CA 1
ATOM 666 C C . ARG A 1 84 ? 8.041 -13.744 -0.990 1.00 91.56 84 ARG A C 1
ATOM 668 O O . ARG A 1 84 ? 7.925 -14.354 0.072 1.00 91.56 84 ARG A O 1
ATOM 675 N N . SER A 1 85 ? 8.190 -12.423 -1.064 1.00 90.00 85 SER A N 1
ATOM 676 C CA . SER A 1 85 ? 8.202 -11.528 0.099 1.00 90.00 85 SER A CA 1
ATOM 677 C C . SER A 1 85 ? 6.810 -11.238 0.667 1.00 90.00 85 SER A C 1
ATOM 679 O O . SER A 1 85 ? 6.703 -10.904 1.843 1.00 90.00 85 SER A O 1
ATOM 681 N N . LEU A 1 86 ? 5.735 -11.400 -0.114 1.00 89.31 86 LEU A N 1
ATOM 682 C CA . LEU A 1 86 ? 4.363 -11.111 0.334 1.00 89.31 86 LEU A CA 1
ATOM 683 C C . LEU A 1 86 ? 3.904 -11.938 1.537 1.00 89.31 86 LEU A C 1
ATOM 685 O O . LEU A 1 86 ? 3.078 -11.465 2.312 1.00 89.31 86 LEU A O 1
ATOM 689 N N . LYS A 1 87 ? 4.447 -13.146 1.725 1.00 84.25 87 LYS A N 1
ATOM 690 C CA . LYS A 1 87 ? 4.113 -14.019 2.866 1.00 84.25 87 LYS A CA 1
ATOM 691 C C . LYS A 1 87 ? 4.343 -13.349 4.231 1.00 84.25 87 LYS A C 1
ATOM 693 O O . LYS A 1 87 ? 3.722 -13.745 5.212 1.00 84.25 87 LYS A O 1
ATOM 698 N N . ASP A 1 88 ? 5.220 -12.345 4.276 1.00 79.00 88 ASP A N 1
ATOM 699 C CA . ASP A 1 88 ? 5.626 -11.636 5.490 1.00 79.00 88 ASP A CA 1
ATOM 700 C C . ASP A 1 88 ? 4.920 -10.266 5.639 1.00 79.00 88 ASP A C 1
ATOM 702 O O . ASP A 1 88 ? 5.212 -9.499 6.565 1.00 79.00 88 ASP A O 1
ATOM 706 N N . VAL A 1 89 ? 3.978 -9.942 4.740 1.00 85.06 89 VAL A N 1
ATOM 707 C CA . VAL A 1 89 ? 3.294 -8.643 4.677 1.00 85.06 89 VAL A CA 1
ATOM 708 C C . VAL A 1 89 ? 1.820 -8.771 5.060 1.00 85.06 89 VAL A C 1
ATOM 710 O O . VAL A 1 89 ? 1.059 -9.518 4.453 1.00 85.06 89 VAL A O 1
ATOM 713 N N . LEU A 1 90 ? 1.393 -8.001 6.064 1.00 84.81 90 LEU A N 1
ATOM 714 C CA . LEU A 1 90 ? 0.018 -8.030 6.577 1.00 84.81 90 LEU A CA 1
ATOM 715 C C . LEU A 1 90 ? -0.856 -6.941 5.945 1.00 84.81 90 LEU A C 1
ATOM 717 O O . LEU A 1 90 ? -1.067 -5.891 6.549 1.00 84.81 90 LEU A O 1
ATOM 721 N N . VAL A 1 91 ? -1.406 -7.191 4.760 1.00 88.38 91 VAL A N 1
ATOM 722 C CA . VAL A 1 91 ? -2.269 -6.238 4.035 1.00 88.38 91 VAL A CA 1
ATOM 723 C C . VAL A 1 91 ? -3.577 -6.882 3.590 1.00 88.38 91 VAL A C 1
ATOM 725 O O . VAL A 1 91 ? -3.675 -8.102 3.494 1.00 88.38 91 VAL A O 1
ATOM 728 N N . GLU A 1 92 ? -4.594 -6.057 3.364 1.00 90.50 92 GLU A N 1
ATOM 729 C CA . GLU A 1 92 ? -5.914 -6.494 2.913 1.00 90.50 92 GLU A CA 1
ATOM 730 C C . GLU A 1 92 ? -5.922 -6.852 1.429 1.00 90.50 92 GLU A C 1
ATOM 732 O O . GLU A 1 92 ? -6.599 -7.798 1.034 1.00 90.50 92 GLU A O 1
ATOM 737 N N . GLU A 1 93 ? -5.174 -6.108 0.615 1.00 90.88 93 GLU A N 1
ATOM 738 C CA . GLU A 1 93 ? -5.151 -6.300 -0.830 1.00 90.88 93 GLU A CA 1
ATOM 739 C C . GLU A 1 93 ? -3.780 -5.970 -1.420 1.00 90.88 93 GLU A C 1
ATOM 741 O O . GLU A 1 93 ? -3.067 -5.094 -0.920 1.00 90.88 93 GLU A O 1
ATOM 746 N N . VAL A 1 94 ? -3.422 -6.686 -2.488 1.00 91.38 94 VAL A N 1
ATOM 747 C CA . VAL A 1 94 ? -2.194 -6.479 -3.260 1.00 91.38 94 VAL A CA 1
ATOM 748 C C . VAL A 1 94 ? -2.565 -6.176 -4.705 1.00 91.38 94 VAL A C 1
ATOM 750 O O . VAL A 1 94 ? -3.251 -6.967 -5.351 1.00 91.38 94 VAL A O 1
ATOM 753 N N . VAL A 1 95 ? -2.077 -5.046 -5.207 1.00 89.81 95 VAL A N 1
ATOM 754 C CA . VAL A 1 95 ? -2.231 -4.587 -6.590 1.00 89.81 95 VAL A CA 1
ATOM 755 C C . VAL A 1 95 ? -0.865 -4.640 -7.272 1.00 89.81 95 VAL A C 1
ATOM 757 O O . VAL A 1 95 ? 0.132 -4.229 -6.671 1.00 89.81 95 VAL A O 1
ATOM 760 N N . TRP A 1 96 ? -0.835 -5.142 -8.508 1.00 87.44 96 TRP A N 1
ATOM 761 C CA . TRP A 1 96 ? 0.377 -5.388 -9.292 1.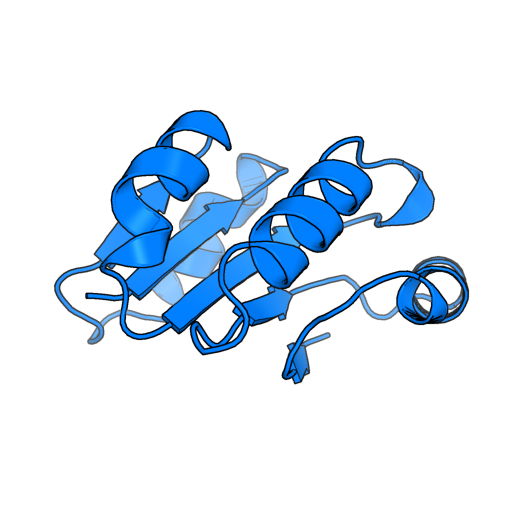00 87.44 96 TRP A CA 1
ATOM 762 C C . TRP A 1 96 ? 0.400 -4.598 -10.600 1.00 87.44 96 TRP A C 1
ATOM 764 O O . TRP A 1 96 ? -0.703 -4.348 -11.140 1.00 87.44 96 TRP A O 1
#

Solvent-accessible surface area (backbone atoms only — not comparable to full-atom values): 5468 Å² total; per-residue (Å²): 76,36,33,38,37,28,78,46,76,85,50,46,66,57,58,54,66,76,45,74,88,58,70,56,62,45,79,29,74,51,66,69,52,44,70,69,51,41,87,75,24,69,34,34,40,40,34,40,72,51,52,85,79,40,80,56,51,63,54,49,37,50,50,32,72,76,38,76,90,46,49,32,36,37,37,36,50,84,42,75,70,38,61,68,45,46,82,76,52,71,58,78,43,79,46,99

Secondary structure (DSSP, 8-state):
-EEEEESSGGGHHHHHHH-TT--SEEEESSHHHHHHHGGG-SEEEEE-S-GGG-THHHHHHHHHHH-TTS-EEEE----HHHHHHGGG---SEEE-

Mean predicted aligned error: 3.58 Å

pLDDT: mean 90.15, std 4.69, range [71.0, 95.19]

Nearest PDB structures (foldseek):
  8uvk-assembly1_A  TM=7.393E-01  e=9.052E-03  Campylobacter jejuni
  7e1b-assembly2_G  TM=7.302E-01  e=9.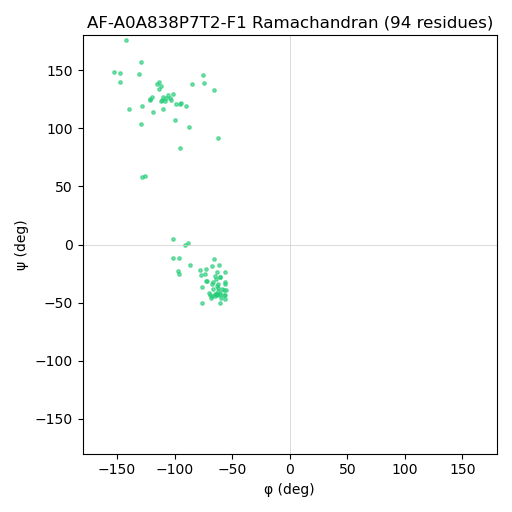665E-03  Vibrio parahaemolyticus
  2qxy-assembly1_A  TM=6.754E-01  e=1.743E-02  Thermotoga maritima
  7y19-assembly1_A  TM=6.527E-01  e=6.463E-02  Vibrio vulnificus CMCP6
  1pt8-assembly1_B  TM=4.975E-01  e=1.244E-01  unclassified

Sequence (96 aa):
MVTLYSAETHNVPKLRAALPDVDPKIIAEDWSVVEHVGPQSRCIVVSIEWLHASPIVARLSEFRRRNPRRPVVLVTRLDPENARSLKDVLVEEVVW

Radius of gyration: 12.29 Å; Cα contacts (8 Å, |Δi|>4): 157; chains: 1; bounding box: 27×29×27 Å

Foldseek 3Di:
DEEEEECDPVCQVVVCVVPVPDPPYHYDPDCVVCLVCQLVHQEYEYEDAALVPDPCQVVQQVSCVVRVNHAYEYEYDPDPNVVVNCVSHDHPYYHD